Protein AF-A0A1W1XER4-F1 (afdb_monomer_lite)

Foldseek 3Di:
DDDDDLLNQLLVLLVQLLVLLVQLVVCLVVVHDPVSNVVSVVSNVVSVVSNVVSVVPDDVVQCPPPVSVVSVVVSVVSSVVSVVSSVVSVVSVVVVVVVVVVVVVVVVVVVVVVVVVVVVVVVPPPDD

Radius of gyration: 25.89 Å; chains: 1; bounding box: 70×25×76 Å

Sequence (128 aa):
MTSVDPLESLAGVIQELRRAVQTLQDGAEQDAEAWEMDRALRHCREAFSRLEDAVRAMDPAIARQAENRRRVWRLLEDLQGGYAACVAQCQAASRRVAGRMAVVRQGKSASAQYQKVARLKGHGSGGA

Secondary structure (DSSP, 8-state):
-----HHHHHHHHHHHHHHHHHHHHHHHHTT--HHHHHHHHHHHHHHHHHHHHHHHTS-HHHHHSHHHHHHHHHHHHHHHHHHHHHHHHHHHHHHHHHHHHHHHHHHHHHHHHHHHHHHHHHTSS---

Organism: NCBI:txid1121390

Structure (mmCIF, N/CA/C/O backbone):
data_AF-A0A1W1XER4-F1
#
_entry.id   AF-A0A1W1XER4-F1
#
loop_
_atom_site.group_PDB
_atom_site.id
_atom_site.type_sym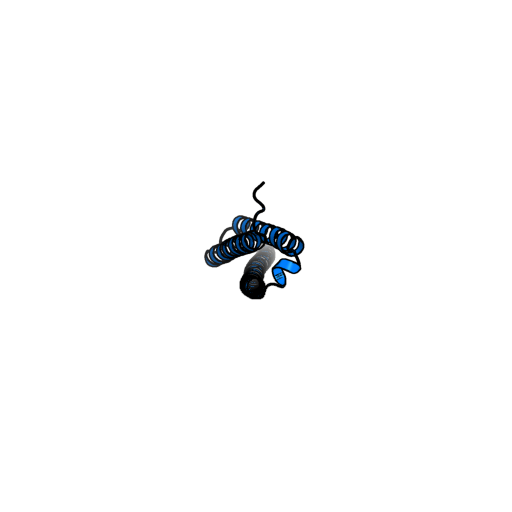bol
_atom_site.label_atom_id
_atom_site.label_alt_id
_atom_site.label_comp_id
_atom_site.label_asym_id
_atom_site.label_entity_id
_atom_site.label_seq_id
_atom_site.pdbx_PDB_ins_code
_atom_site.Cartn_x
_atom_site.Cartn_y
_atom_site.Cartn_z
_atom_site.occupancy
_atom_site.B_iso_or_equiv
_atom_site.auth_seq_id
_atom_site.auth_comp_id
_atom_site.auth_asym_id
_atom_site.auth_atom_id
_atom_site.pdbx_PDB_model_num
ATOM 1 N N . MET A 1 1 ? 10.658 17.520 -26.131 1.00 38.84 1 MET A N 1
ATOM 2 C CA . MET A 1 1 ? 9.795 16.664 -25.290 1.00 38.84 1 MET A CA 1
ATOM 3 C C . MET A 1 1 ? 10.700 15.650 -24.618 1.00 38.84 1 MET A C 1
ATOM 5 O O . MET A 1 1 ? 11.256 14.806 -25.304 1.00 38.84 1 MET A O 1
ATOM 9 N N . THR A 1 2 ? 10.970 15.811 -23.326 1.00 46.28 2 THR A N 1
ATOM 10 C CA . THR A 1 2 ? 11.790 14.875 -22.549 1.00 46.28 2 THR A CA 1
ATOM 11 C C . THR A 1 2 ? 10.977 13.607 -22.324 1.00 46.28 2 THR A C 1
ATOM 13 O O . THR A 1 2 ? 10.014 13.625 -21.562 1.00 46.28 2 THR A O 1
ATOM 16 N N . SER A 1 3 ? 11.314 12.531 -23.037 1.00 55.59 3 SER A N 1
ATOM 17 C CA . SER A 1 3 ? 10.779 11.201 -22.746 1.00 55.59 3 SER A CA 1
A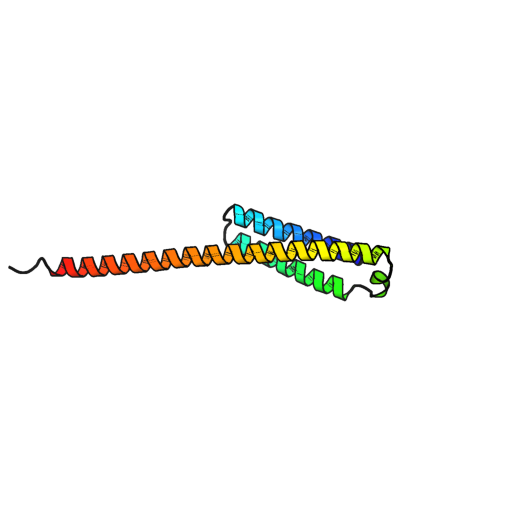TOM 18 C C . SER A 1 3 ? 11.204 10.846 -21.325 1.00 55.59 3 SER A C 1
ATOM 20 O O . SER A 1 3 ? 12.391 10.650 -21.078 1.00 55.59 3 SER A O 1
ATOM 22 N N . VAL A 1 4 ? 10.262 10.847 -20.381 1.00 64.50 4 VAL A N 1
ATOM 23 C CA . VAL A 1 4 ? 10.520 10.361 -19.023 1.00 64.50 4 VAL A CA 1
ATOM 24 C C . VAL A 1 4 ? 10.866 8.883 -19.144 1.00 64.50 4 VAL A C 1
ATOM 26 O O . VAL A 1 4 ? 10.132 8.131 -19.785 1.00 64.50 4 VAL A O 1
ATOM 29 N N . ASP A 1 5 ? 12.007 8.485 -18.587 1.00 77.62 5 ASP A N 1
ATOM 30 C CA . ASP A 1 5 ? 12.432 7.091 -18.598 1.00 77.62 5 ASP A CA 1
ATOM 31 C C . ASP A 1 5 ? 11.376 6.231 -17.865 1.00 77.62 5 ASP A C 1
ATOM 33 O O . ASP A 1 5 ? 11.028 6.538 -16.718 1.00 77.62 5 ASP A O 1
ATOM 37 N N . PRO A 1 6 ? 10.823 5.179 -18.498 1.00 75.31 6 PRO A N 1
ATOM 38 C CA . PRO A 1 6 ? 9.766 4.367 -17.897 1.00 75.31 6 PRO A CA 1
ATOM 39 C C . PRO A 1 6 ? 10.164 3.721 -16.562 1.00 75.31 6 PRO A C 1
ATOM 41 O O . PRO A 1 6 ? 9.306 3.502 -15.707 1.00 75.31 6 PRO A O 1
ATOM 44 N N . LEU A 1 7 ? 11.454 3.435 -16.349 1.00 78.12 7 LEU A N 1
ATOM 45 C CA . LEU A 1 7 ? 11.954 2.865 -15.096 1.00 78.12 7 LEU A CA 1
ATOM 46 C C . LEU A 1 7 ? 12.064 3.925 -14.002 1.00 78.12 7 LEU A C 1
ATOM 48 O O . LEU A 1 7 ? 11.770 3.621 -12.848 1.00 78.12 7 LEU A O 1
ATOM 52 N N . GLU A 1 8 ? 12.444 5.156 -14.347 1.00 82.12 8 GLU A N 1
ATOM 53 C CA . GLU A 1 8 ? 12.395 6.291 -13.413 1.00 82.12 8 GLU A CA 1
ATOM 54 C C . GLU A 1 8 ? 10.952 6.612 -13.009 1.00 82.12 8 GLU A C 1
ATOM 56 O O . GLU A 1 8 ? 10.672 6.836 -11.831 1.00 82.12 8 GLU A O 1
ATOM 61 N N . SER A 1 9 ? 10.010 6.547 -13.957 1.00 82.25 9 SER A N 1
ATOM 62 C CA . SER A 1 9 ? 8.582 6.692 -13.661 1.00 82.25 9 SER A CA 1
ATOM 63 C C . SER A 1 9 ? 8.090 5.595 -12.707 1.00 82.25 9 SER A C 1
ATOM 65 O O . SER A 1 9 ? 7.478 5.906 -11.684 1.00 82.25 9 SER A O 1
ATOM 67 N N . LEU A 1 10 ? 8.433 4.327 -12.971 1.00 81.56 10 LEU A N 1
ATOM 68 C CA . LEU A 1 10 ? 8.087 3.201 -12.097 1.00 81.56 10 LEU A CA 1
ATOM 69 C C . LEU A 1 10 ? 8.685 3.358 -10.690 1.00 81.56 10 LEU A C 1
ATOM 71 O O . LEU A 1 10 ? 7.991 3.179 -9.689 1.00 81.56 10 LEU A O 1
ATOM 75 N N . ALA A 1 11 ? 9.969 3.713 -10.606 1.00 83.94 11 ALA A N 1
ATOM 76 C CA . ALA A 1 11 ? 10.660 3.923 -9.339 1.00 83.94 11 ALA A CA 1
ATOM 77 C C . ALA A 1 11 ? 10.037 5.073 -8.533 1.00 83.94 11 ALA A C 1
ATOM 79 O O . ALA A 1 11 ? 9.852 4.940 -7.321 1.00 83.94 11 ALA A O 1
ATOM 80 N N . GLY A 1 12 ? 9.665 6.169 -9.201 1.00 85.12 12 GLY A N 1
ATOM 81 C CA . GLY A 1 12 ? 8.968 7.297 -8.588 1.00 85.12 12 GLY A CA 1
ATOM 82 C C . GLY A 1 12 ? 7.636 6.883 -7.966 1.00 85.12 12 GLY A C 1
ATOM 83 O O . GLY A 1 12 ? 7.397 7.157 -6.791 1.00 85.12 12 GLY A O 1
ATOM 84 N N . VAL A 1 13 ? 6.807 6.143 -8.706 1.00 83.31 13 VAL A N 1
ATOM 85 C CA . VAL A 1 13 ? 5.509 5.668 -8.200 1.00 83.31 13 VAL A CA 1
ATOM 86 C C . VAL A 1 13 ? 5.674 4.700 -7.022 1.00 83.31 13 VAL A C 1
ATOM 88 O O . VAL A 1 13 ? 4.932 4.781 -6.043 1.00 83.31 13 VAL A O 1
ATOM 91 N N . ILE A 1 14 ? 6.677 3.818 -7.054 1.00 83.19 14 ILE A N 1
ATOM 92 C CA . ILE A 1 14 ? 6.965 2.912 -5.929 1.00 83.19 14 ILE A CA 1
ATOM 93 C C . ILE A 1 14 ? 7.391 3.694 -4.680 1.00 83.19 14 ILE A C 1
ATOM 95 O O . ILE A 1 14 ? 6.985 3.350 -3.568 1.00 83.19 14 ILE A O 1
ATOM 99 N N . GLN A 1 15 ? 8.166 4.769 -4.836 1.00 84.94 15 GLN A N 1
ATOM 100 C CA . GLN A 1 15 ? 8.523 5.653 -3.723 1.00 84.94 15 GLN A CA 1
ATOM 101 C C . GLN A 1 15 ? 7.309 6.409 -3.165 1.00 84.94 15 GLN A C 1
ATOM 103 O O . GLN A 1 15 ? 7.167 6.506 -1.944 1.00 84.94 15 GLN A O 1
ATOM 108 N N . GLU A 1 16 ? 6.411 6.904 -4.022 1.00 84.69 16 GLU A N 1
ATOM 109 C CA . GLU A 1 16 ? 5.140 7.505 -3.588 1.00 84.69 16 GLU A CA 1
ATOM 110 C C . GLU A 1 16 ? 4.308 6.508 -2.773 1.00 84.69 16 GLU A C 1
ATOM 112 O O . GLU A 1 16 ? 3.833 6.840 -1.684 1.00 84.69 16 GLU A O 1
ATOM 117 N N . LEU A 1 17 ? 4.200 5.266 -3.253 1.00 82.06 17 LEU A N 1
ATOM 118 C CA . LEU A 1 17 ? 3.468 4.210 -2.565 1.00 82.06 17 LEU A CA 1
ATOM 119 C C . LEU A 1 17 ? 4.092 3.879 -1.203 1.00 82.06 17 LEU A C 1
ATOM 121 O O . LEU A 1 17 ? 3.368 3.791 -0.214 1.00 82.06 17 LEU A O 1
ATOM 125 N N . ARG A 1 18 ? 5.425 3.757 -1.114 1.00 82.25 18 ARG A N 1
ATOM 126 C CA . ARG A 1 18 ? 6.124 3.537 0.168 1.00 82.25 18 ARG A CA 1
ATOM 127 C C . ARG A 1 18 ? 5.802 4.630 1.178 1.00 82.25 18 ARG A C 1
ATOM 129 O O . ARG A 1 18 ? 5.492 4.320 2.323 1.00 82.25 18 ARG A O 1
ATOM 136 N N . ARG A 1 19 ? 5.841 5.897 0.760 1.00 83.75 19 ARG A N 1
ATOM 137 C CA . ARG A 1 19 ? 5.518 7.030 1.641 1.00 83.75 19 ARG A CA 1
ATOM 138 C C . ARG A 1 19 ? 4.070 6.981 2.112 1.00 83.75 19 ARG A C 1
ATOM 140 O O . ARG A 1 19 ? 3.826 7.154 3.299 1.00 83.75 19 ARG A O 1
ATOM 147 N N . ALA A 1 20 ? 3.128 6.706 1.212 1.00 81.50 20 ALA A N 1
ATOM 148 C CA . ALA A 1 20 ? 1.715 6.608 1.566 1.00 81.50 20 ALA A CA 1
ATOM 149 C C . ALA A 1 20 ? 1.444 5.452 2.550 1.00 81.50 20 ALA A C 1
ATOM 151 O O . ALA A 1 20 ? 0.690 5.624 3.508 1.00 81.50 20 ALA A O 1
ATOM 152 N N . VAL A 1 21 ? 2.109 4.306 2.367 1.00 80.44 21 VAL A N 1
ATOM 153 C CA . VAL A 1 21 ? 2.040 3.167 3.296 1.00 80.44 21 VAL A CA 1
ATOM 154 C C . VAL A 1 21 ? 2.668 3.504 4.646 1.00 80.44 21 VAL A C 1
ATOM 156 O O . VAL A 1 21 ? 2.072 3.190 5.672 1.00 80.44 21 VAL A O 1
ATOM 159 N N . GLN A 1 22 ? 3.811 4.193 4.667 1.00 82.62 22 GLN A N 1
ATOM 160 C CA . GLN A 1 22 ? 4.419 4.654 5.916 1.00 82.62 22 GLN A CA 1
ATOM 161 C C . GLN A 1 22 ? 3.475 5.600 6.667 1.00 82.62 22 GLN A C 1
ATOM 163 O O . GLN A 1 22 ? 3.244 5.413 7.852 1.00 82.62 22 GLN A O 1
ATOM 168 N N . THR A 1 23 ? 2.834 6.548 5.976 1.00 82.44 23 THR A N 1
ATOM 169 C CA . THR A 1 23 ? 1.828 7.429 6.593 1.00 82.44 23 THR A CA 1
ATOM 170 C C . THR A 1 23 ? 0.641 6.647 7.163 1.00 82.44 23 THR A C 1
ATOM 172 O O . THR A 1 23 ? 0.137 6.995 8.229 1.00 82.44 23 THR A O 1
ATOM 175 N N . LEU A 1 24 ? 0.196 5.576 6.494 1.00 78.12 24 LEU A N 1
ATOM 176 C CA . LEU A 1 24 ? -0.841 4.693 7.039 1.00 78.12 24 LEU A CA 1
ATOM 177 C C . LEU A 1 24 ? -0.380 3.954 8.293 1.00 78.12 24 LEU A C 1
ATOM 179 O O . LEU A 1 24 ? -1.192 3.750 9.195 1.00 78.12 24 LEU A O 1
ATOM 183 N N . GLN A 1 25 ? 0.882 3.529 8.334 1.00 77.56 25 GLN A N 1
ATOM 184 C CA . GLN A 1 25 ? 1.463 2.856 9.487 1.00 77.56 25 GLN A CA 1
ATOM 185 C C . GLN A 1 25 ? 1.609 3.823 10.665 1.00 77.56 25 GLN A C 1
ATOM 187 O O . GLN A 1 25 ? 1.079 3.549 11.737 1.00 77.56 25 GLN A O 1
ATOM 192 N N . ASP A 1 26 ? 2.222 4.984 10.446 1.00 81.81 26 ASP A N 1
ATOM 193 C CA . ASP A 1 26 ? 2.424 6.002 11.479 1.00 81.81 26 ASP A CA 1
ATOM 194 C C . ASP A 1 26 ? 1.075 6.473 12.037 1.00 81.81 26 ASP A C 1
ATOM 196 O O . ASP A 1 26 ? 0.858 6.488 13.249 1.00 81.81 26 ASP A O 1
ATOM 200 N N . GLY A 1 27 ? 0.117 6.773 11.152 1.00 78.75 27 GLY A N 1
ATOM 201 C CA . GLY A 1 27 ? -1.235 7.149 11.556 1.00 78.75 27 GLY A CA 1
ATOM 202 C C . GLY A 1 27 ? -1.952 6.019 12.293 1.00 78.75 27 GLY A C 1
ATOM 203 O O . GLY A 1 27 ? -2.723 6.252 13.219 1.00 78.75 27 GLY A O 1
ATOM 204 N N . ALA A 1 28 ? -1.682 4.764 11.950 1.00 72.12 28 ALA A N 1
ATOM 205 C CA . ALA A 1 28 ? -2.250 3.657 12.687 1.00 72.12 28 ALA A CA 1
ATOM 206 C C . ALA A 1 28 ? -1.649 3.467 14.077 1.00 72.12 28 ALA A C 1
ATOM 208 O O . ALA A 1 28 ? -2.411 3.203 15.006 1.00 72.12 28 ALA A O 1
ATOM 209 N N . GLU A 1 29 ? -0.335 3.588 14.223 1.00 76.75 29 GLU A N 1
ATOM 210 C CA . GLU A 1 29 ? 0.355 3.507 15.512 1.00 76.75 29 GLU A CA 1
ATOM 211 C C . GLU A 1 29 ? -0.070 4.649 16.445 1.00 76.75 29 GLU A C 1
ATOM 213 O O . GLU A 1 29 ? -0.236 4.436 17.645 1.00 76.75 29 GLU A O 1
ATOM 218 N N . GLN A 1 30 ? -0.337 5.831 15.886 1.00 80.19 30 GLN A N 1
ATOM 219 C CA . GLN A 1 30 ? -0.756 7.028 16.624 1.00 80.19 30 GLN A CA 1
ATOM 220 C C . GLN A 1 30 ? -2.275 7.127 16.844 1.00 80.19 30 GLN A C 1
ATOM 222 O O . GLN A 1 30 ? -2.751 8.115 17.393 1.00 80.19 30 GLN A O 1
ATOM 227 N N . ASP A 1 31 ? -3.038 6.111 16.426 1.00 71.94 31 ASP A N 1
ATOM 228 C CA . ASP A 1 31 ? -4.508 6.094 16.472 1.00 71.94 31 ASP A CA 1
ATOM 229 C C . ASP A 1 31 ? -5.141 7.346 15.821 1.00 71.94 31 ASP A C 1
ATOM 231 O O . ASP A 1 31 ? -6.137 7.886 16.306 1.00 71.94 31 ASP A O 1
ATOM 235 N N . ALA A 1 32 ? -4.534 7.780 14.710 1.00 75.81 32 ALA A N 1
ATOM 236 C CA . ALA A 1 32 ? -4.903 8.943 13.916 1.00 75.81 32 ALA A CA 1
ATOM 237 C C . ALA A 1 32 ? -6.377 8.932 13.505 1.00 75.81 32 ALA A C 1
ATOM 239 O O . ALA A 1 32 ? -7.043 7.888 13.431 1.00 75.81 32 ALA A O 1
ATOM 240 N N . GLU A 1 33 ? -6.896 10.122 13.212 1.00 76.06 33 GLU A N 1
ATOM 241 C CA . GLU A 1 33 ? -8.308 10.276 12.918 1.00 76.06 33 GLU A CA 1
ATOM 242 C C . GLU A 1 33 ? -8.699 9.529 11.635 1.00 76.06 33 GLU A C 1
ATOM 244 O O . GLU A 1 33 ? -7.927 9.379 10.684 1.00 76.06 33 GLU A O 1
ATOM 249 N N . ALA A 1 34 ? -9.950 9.061 11.581 1.00 72.69 34 ALA A N 1
ATOM 250 C CA . ALA A 1 34 ? -10.431 8.240 10.470 1.00 72.69 34 ALA A CA 1
ATOM 251 C C . ALA A 1 34 ? -10.279 8.932 9.099 1.00 72.69 34 ALA A C 1
ATOM 253 O O . ALA A 1 34 ? -10.075 8.253 8.094 1.00 72.69 34 ALA A O 1
ATOM 254 N N . TRP A 1 35 ? -10.345 10.268 9.052 1.00 73.75 35 TRP A N 1
ATOM 255 C CA . TRP A 1 35 ? -10.161 11.036 7.818 1.00 73.75 35 TRP A CA 1
ATOM 256 C C . TRP A 1 35 ? -8.700 11.074 7.345 1.00 73.75 35 TRP A C 1
ATOM 258 O O . TRP A 1 35 ? -8.461 11.109 6.137 1.00 73.75 35 TRP A O 1
ATOM 268 N N . GLU A 1 36 ? -7.726 11.024 8.258 1.00 75.00 36 GLU A N 1
ATOM 269 C CA . GLU A 1 36 ? -6.298 10.955 7.920 1.00 75.00 36 GLU A CA 1
ATOM 270 C C . GLU A 1 36 ? -5.967 9.593 7.319 1.00 75.00 36 GLU A C 1
ATOM 272 O O . GLU A 1 36 ? -5.326 9.508 6.268 1.00 75.00 36 GLU A O 1
ATOM 277 N N . MET A 1 37 ? -6.502 8.529 7.926 1.00 75.12 37 MET A N 1
ATOM 278 C CA . MET A 1 37 ? -6.387 7.176 7.387 1.00 75.12 37 MET A CA 1
ATOM 279 C C . MET A 1 37 ? -7.058 7.058 6.010 1.00 75.12 37 MET A C 1
ATOM 281 O O . MET A 1 37 ? -6.465 6.507 5.086 1.00 75.12 37 MET A O 1
ATOM 285 N N . ASP A 1 38 ? -8.258 7.619 5.829 1.00 77.81 38 ASP A N 1
ATOM 286 C CA . ASP A 1 38 ? -8.966 7.630 4.539 1.00 77.81 38 ASP A CA 1
ATOM 287 C C . ASP A 1 38 ? -8.203 8.418 3.458 1.00 77.81 38 ASP A C 1
ATOM 289 O O . ASP A 1 38 ? -8.106 7.995 2.302 1.00 77.81 38 ASP A O 1
ATOM 293 N N . ARG A 1 39 ? -7.584 9.547 3.823 1.00 80.44 39 ARG A N 1
ATOM 294 C CA . ARG A 1 39 ? -6.714 10.309 2.916 1.00 80.44 39 ARG A CA 1
ATOM 295 C C . ARG A 1 39 ? -5.493 9.497 2.487 1.00 80.44 39 ARG A C 1
ATOM 297 O O . ARG A 1 39 ? -5.200 9.435 1.294 1.00 80.44 39 ARG A O 1
ATOM 304 N N . ALA A 1 40 ? -4.809 8.854 3.428 1.00 79.81 40 ALA A N 1
ATOM 305 C CA . ALA A 1 40 ? -3.634 8.046 3.124 1.00 79.81 40 ALA A CA 1
ATOM 306 C C . ALA A 1 40 ? -3.991 6.789 2.296 1.00 79.81 40 ALA A C 1
ATOM 308 O O . ALA A 1 40 ? -3.247 6.419 1.385 1.00 79.81 40 ALA A O 1
ATOM 309 N N . LEU A 1 41 ? -5.177 6.200 2.506 1.00 79.69 41 LEU A N 1
ATOM 310 C CA . LEU A 1 41 ? -5.713 5.122 1.664 1.00 79.69 41 LEU A CA 1
ATOM 311 C C . LEU A 1 41 ? -6.004 5.586 0.232 1.00 79.69 41 LEU A C 1
ATOM 313 O O . LEU A 1 41 ? -5.658 4.881 -0.719 1.00 79.69 41 LEU A O 1
ATOM 317 N N . ARG A 1 42 ? -6.602 6.773 0.053 1.00 83.00 42 ARG A N 1
ATOM 318 C CA . ARG A 1 42 ? -6.807 7.366 -1.281 1.00 83.00 42 ARG A CA 1
ATOM 319 C C . ARG A 1 42 ? -5.487 7.557 -2.018 1.00 83.00 42 ARG A C 1
ATOM 321 O O . ARG A 1 42 ? -5.379 7.132 -3.164 1.00 83.00 42 ARG A O 1
ATOM 328 N N . HIS A 1 43 ? -4.474 8.097 -1.343 1.00 83.00 43 HIS A N 1
ATOM 329 C CA . HIS A 1 43 ? -3.142 8.266 -1.929 1.00 83.00 43 HIS A CA 1
ATOM 330 C C . HIS A 1 43 ? -2.513 6.922 -2.326 1.00 83.00 43 HIS A C 1
ATOM 332 O O . HIS A 1 43 ? -1.947 6.812 -3.411 1.00 83.00 43 HIS A O 1
ATOM 338 N N . CYS A 1 44 ? -2.659 5.876 -1.503 1.00 82.06 44 CYS A N 1
ATOM 339 C CA . CYS A 1 44 ? -2.212 4.531 -1.878 1.00 82.06 44 CYS A CA 1
ATOM 340 C C . CYS A 1 44 ? -2.923 4.034 -3.144 1.00 82.06 44 CYS A C 1
ATOM 342 O O . CYS A 1 44 ? -2.277 3.514 -4.049 1.00 82.06 44 CYS A O 1
ATOM 344 N N . ARG A 1 45 ? -4.247 4.211 -3.233 1.00 82.06 45 ARG A N 1
ATOM 345 C CA . ARG A 1 45 ? -5.041 3.792 -4.397 1.00 82.06 45 ARG A CA 1
ATOM 346 C C . ARG A 1 45 ? -4.635 4.532 -5.673 1.00 82.06 45 ARG A C 1
ATOM 348 O O . ARG A 1 45 ? -4.517 3.904 -6.721 1.00 82.06 45 ARG A O 1
ATOM 355 N N . GLU A 1 46 ? -4.404 5.838 -5.586 1.00 85.44 46 GLU A N 1
ATOM 356 C CA . GLU A 1 46 ? -3.911 6.642 -6.709 1.00 85.44 46 GLU A CA 1
ATOM 357 C C . GLU A 1 46 ? -2.517 6.190 -7.157 1.00 85.44 46 GLU A C 1
ATOM 359 O O . GLU A 1 46 ? -2.294 6.002 -8.353 1.00 85.44 46 GLU A O 1
ATOM 364 N N . ALA A 1 47 ? -1.605 5.939 -6.213 1.00 83.69 47 ALA A N 1
ATOM 365 C CA . ALA A 1 47 ? -0.274 5.419 -6.515 1.00 83.69 47 ALA A CA 1
ATOM 366 C C . ALA A 1 47 ? -0.340 4.038 -7.192 1.00 83.69 47 ALA A C 1
ATOM 368 O O . ALA A 1 47 ? 0.354 3.812 -8.180 1.00 83.69 47 ALA A O 1
ATOM 369 N N . PHE A 1 48 ? -1.222 3.136 -6.743 1.00 80.88 48 PHE A N 1
ATOM 370 C CA . PHE A 1 48 ? -1.446 1.851 -7.417 1.00 80.88 48 PHE A CA 1
ATOM 371 C C . PHE A 1 48 ? -1.985 2.009 -8.844 1.00 80.88 48 PHE A C 1
ATOM 373 O O . PHE A 1 48 ? -1.532 1.298 -9.735 1.00 80.88 48 PHE A O 1
ATOM 380 N N . SER A 1 49 ? -2.904 2.949 -9.083 1.00 83.38 49 SER A N 1
ATOM 381 C CA . SER A 1 49 ? -3.406 3.219 -10.438 1.00 83.38 49 SER A CA 1
ATOM 382 C C . SER A 1 49 ? -2.284 3.701 -11.360 1.00 83.38 49 SER A C 1
ATOM 384 O O . SER A 1 49 ? -2.109 3.169 -12.451 1.00 83.38 49 SER A O 1
ATOM 386 N N . ARG A 1 50 ? -1.467 4.657 -10.896 1.00 83.69 50 ARG A N 1
ATOM 387 C CA . ARG A 1 50 ? -0.305 5.151 -11.657 1.00 83.69 50 ARG A CA 1
ATOM 388 C C . ARG A 1 50 ? 0.718 4.055 -11.920 1.00 83.69 50 ARG A C 1
ATOM 390 O O . ARG A 1 50 ? 1.385 4.065 -12.948 1.00 83.69 50 ARG A O 1
ATOM 397 N N . LEU A 1 51 ? 0.857 3.120 -10.986 1.00 81.38 51 LEU A N 1
ATOM 398 C CA . LEU A 1 51 ? 1.765 1.994 -11.123 1.00 81.38 51 LEU A CA 1
AT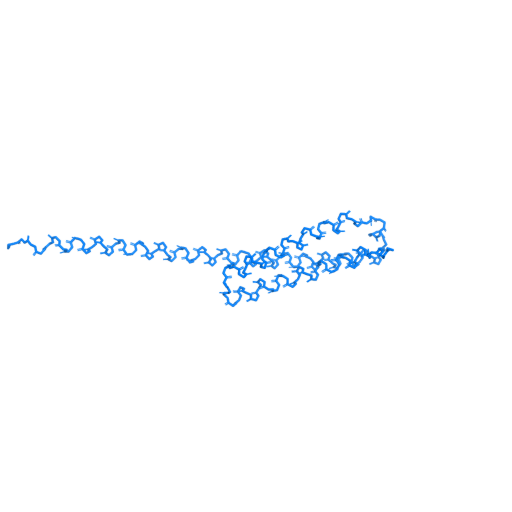OM 399 C C . LEU A 1 51 ? 1.292 1.034 -12.210 1.00 81.38 51 LEU A C 1
ATOM 401 O O . LEU A 1 51 ? 2.097 0.590 -13.022 1.00 81.38 51 LEU A O 1
ATOM 405 N N . GLU A 1 52 ? -0.005 0.731 -12.238 1.00 80.88 52 GLU A N 1
ATOM 406 C CA . GLU A 1 52 ? -0.614 -0.079 -13.290 1.00 80.88 52 GLU A CA 1
ATOM 407 C C . GLU A 1 52 ? -0.403 0.565 -14.665 1.00 80.88 52 GLU A C 1
ATOM 409 O O . GLU A 1 52 ? 0.015 -0.116 -15.605 1.00 80.88 52 GLU A O 1
ATOM 414 N N . ASP A 1 53 ? -0.595 1.882 -14.762 1.00 82.38 53 ASP A N 1
ATOM 415 C CA . ASP A 1 53 ? -0.344 2.643 -15.987 1.00 82.38 53 ASP A CA 1
ATOM 416 C C . ASP A 1 53 ? 1.138 2.609 -16.390 1.00 82.38 53 ASP A C 1
ATOM 418 O O . ASP A 1 53 ? 1.452 2.347 -17.551 1.00 82.38 53 ASP A O 1
ATOM 422 N N . ALA A 1 54 ? 2.063 2.797 -15.442 1.00 80.19 54 ALA A N 1
ATOM 423 C CA . ALA A 1 54 ? 3.505 2.751 -15.694 1.00 80.19 54 ALA A CA 1
ATOM 424 C C . ALA A 1 54 ? 3.977 1.360 -16.148 1.00 80.19 54 ALA A C 1
ATOM 426 O O . ALA A 1 54 ? 4.804 1.247 -17.052 1.00 80.19 54 ALA A O 1
ATOM 427 N N . VAL A 1 55 ? 3.431 0.293 -15.558 1.00 77.94 55 VAL A N 1
ATOM 428 C CA . VAL A 1 55 ? 3.716 -1.089 -15.968 1.00 77.94 55 VAL A CA 1
ATOM 429 C C . VAL A 1 55 ? 3.147 -1.372 -17.359 1.00 77.94 55 VAL A C 1
ATOM 431 O O . VAL A 1 55 ? 3.833 -1.982 -18.175 1.00 77.94 55 VAL A O 1
ATOM 434 N N . ARG A 1 56 ? 1.928 -0.908 -17.668 1.00 78.50 56 ARG A N 1
ATOM 435 C CA . ARG A 1 56 ? 1.319 -1.062 -19.003 1.00 78.50 56 ARG A CA 1
ATOM 436 C C . ARG A 1 56 ? 2.056 -0.285 -20.088 1.00 78.50 56 ARG A C 1
ATOM 438 O O . ARG A 1 56 ? 2.156 -0.768 -21.211 1.00 78.50 56 ARG A O 1
ATOM 445 N N . ALA A 1 57 ? 2.554 0.903 -19.757 1.00 77.88 57 ALA A N 1
ATOM 446 C CA . ALA A 1 57 ? 3.325 1.746 -20.664 1.00 77.88 57 ALA A CA 1
ATOM 447 C C . ALA A 1 57 ? 4.767 1.250 -20.870 1.00 77.88 57 ALA A C 1
ATOM 449 O O . ALA A 1 57 ? 5.476 1.763 -21.736 1.00 77.88 57 ALA A O 1
ATOM 450 N N . MET A 1 58 ? 5.219 0.269 -20.083 1.00 77.19 58 MET A N 1
ATOM 451 C CA . MET A 1 58 ? 6.572 -0.258 -20.173 1.00 77.19 58 MET A CA 1
ATOM 452 C C . MET A 1 58 ? 6.759 -1.076 -21.449 1.00 77.19 58 MET A C 1
ATOM 454 O O . MET A 1 58 ? 6.125 -2.113 -21.639 1.00 77.19 58 MET A O 1
ATOM 458 N N . ASP A 1 59 ? 7.684 -0.638 -22.302 1.00 77.38 59 ASP A N 1
ATOM 459 C CA . ASP A 1 59 ? 8.046 -1.384 -23.503 1.00 77.38 59 ASP A CA 1
ATOM 460 C C . ASP A 1 59 ? 8.664 -2.748 -23.111 1.00 77.38 59 ASP A C 1
ATOM 462 O O . ASP A 1 59 ? 9.677 -2.793 -22.395 1.00 77.38 59 ASP A O 1
ATOM 466 N N . PRO A 1 60 ? 8.114 -3.879 -23.594 1.00 70.94 60 PRO A N 1
ATOM 467 C CA . PRO A 1 60 ? 8.676 -5.207 -23.363 1.00 70.94 60 PRO A CA 1
ATOM 468 C C . PRO A 1 60 ? 10.152 -5.338 -23.771 1.00 70.94 60 PRO A C 1
ATOM 470 O O . PRO A 1 60 ? 10.865 -6.177 -23.220 1.00 70.94 60 PRO A O 1
ATOM 473 N N . ALA A 1 61 ? 10.634 -4.536 -24.724 1.00 67.88 61 ALA A N 1
ATOM 474 C CA . ALA A 1 61 ? 12.031 -4.500 -25.141 1.00 67.88 61 ALA A CA 1
ATOM 475 C C . ALA A 1 61 ? 12.955 -3.909 -24.061 1.00 67.88 61 ALA A C 1
ATOM 477 O O . ALA A 1 61 ? 14.059 -4.422 -23.863 1.00 67.88 61 ALA A O 1
ATOM 478 N N . ILE A 1 62 ? 12.492 -2.910 -23.300 1.00 71.44 62 ILE A N 1
ATOM 479 C CA . ILE A 1 62 ? 13.228 -2.338 -22.158 1.00 71.44 62 ILE A CA 1
ATOM 480 C C . ILE A 1 62 ? 13.372 -3.394 -21.059 1.00 71.44 62 ILE A C 1
ATOM 482 O O . ILE A 1 62 ? 14.465 -3.580 -20.523 1.00 71.44 62 ILE A O 1
ATOM 486 N N . ALA A 1 63 ? 12.307 -4.154 -20.786 1.00 65.12 63 ALA A N 1
ATOM 487 C CA . ALA A 1 63 ? 12.308 -5.231 -19.794 1.00 65.12 63 ALA A CA 1
ATOM 488 C C . ALA A 1 63 ? 13.198 -6.436 -20.176 1.00 65.12 63 ALA A C 1
ATOM 490 O O . ALA A 1 63 ? 13.593 -7.215 -19.306 1.00 65.12 63 ALA A O 1
ATOM 491 N N . ARG A 1 64 ? 13.540 -6.602 -21.465 1.00 70.25 64 ARG A N 1
ATOM 492 C CA . ARG A 1 64 ? 14.407 -7.690 -21.959 1.00 70.25 64 ARG A CA 1
ATOM 493 C C . ARG A 1 64 ? 15.899 -7.435 -21.743 1.00 70.25 64 ARG A C 1
ATOM 495 O O . ARG A 1 64 ? 16.666 -8.398 -21.735 1.00 70.25 64 ARG A O 1
ATOM 502 N N . GLN A 1 65 ? 16.327 -6.188 -21.537 1.00 82.19 65 GLN A N 1
ATOM 503 C CA . GLN A 1 65 ? 17.719 -5.906 -21.177 1.00 82.19 65 GLN A CA 1
ATOM 504 C C . GLN A 1 65 ? 18.024 -6.444 -19.773 1.00 82.19 65 GLN A C 1
ATOM 506 O O . GLN A 1 65 ? 17.282 -6.201 -18.825 1.00 82.19 65 GLN A O 1
ATOM 511 N N . ALA A 1 66 ? 19.129 -7.179 -19.617 1.00 78.12 66 ALA A N 1
ATOM 512 C CA . ALA A 1 66 ? 19.431 -7.910 -18.381 1.00 78.12 66 ALA A CA 1
ATOM 513 C C . ALA A 1 66 ? 19.589 -7.009 -17.138 1.00 78.12 66 ALA A C 1
ATOM 515 O O . ALA A 1 66 ? 19.298 -7.441 -16.020 1.00 78.12 66 ALA A O 1
ATOM 516 N N . GLU A 1 67 ? 20.059 -5.775 -17.320 1.00 81.25 67 GLU A N 1
ATOM 517 C CA . GLU A 1 67 ? 20.182 -4.777 -16.254 1.00 81.25 67 GLU A CA 1
ATOM 518 C C . GLU A 1 67 ? 18.814 -4.221 -15.845 1.00 81.25 67 GLU A C 1
ATOM 520 O O . GLU A 1 67 ? 18.443 -4.290 -14.671 1.00 81.25 67 GLU A O 1
ATOM 525 N N . ASN A 1 68 ? 18.012 -3.797 -16.821 1.00 78.75 68 ASN A N 1
ATOM 526 C CA . ASN A 1 68 ? 16.651 -3.316 -16.592 1.00 78.75 68 ASN A CA 1
ATOM 527 C C . ASN A 1 68 ? 15.767 -4.398 -15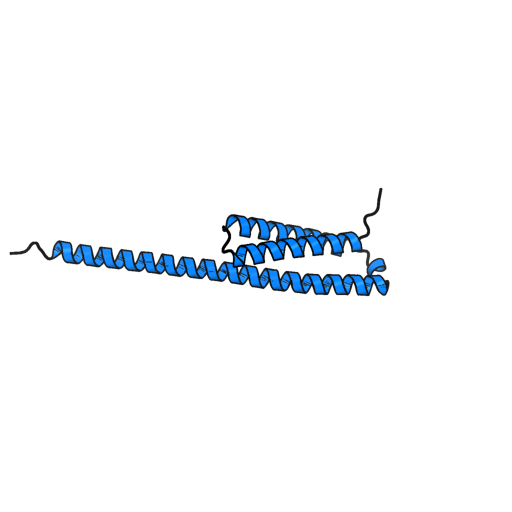.982 1.00 78.75 68 ASN A C 1
ATOM 529 O O . ASN A 1 68 ? 15.022 -4.118 -15.053 1.00 78.75 68 ASN A O 1
ATOM 533 N N . ARG A 1 69 ? 15.912 -5.656 -16.407 1.00 77.38 69 ARG A N 1
ATOM 534 C CA . ARG A 1 69 ? 15.204 -6.791 -15.806 1.00 77.38 69 ARG A CA 1
ATOM 535 C C . ARG A 1 69 ? 15.513 -6.930 -14.318 1.00 77.38 69 ARG A C 1
ATOM 537 O O . ARG A 1 69 ? 14.604 -7.133 -13.523 1.00 77.38 69 ARG A O 1
ATOM 544 N N . ARG A 1 70 ? 16.787 -6.798 -13.927 1.00 83.31 70 ARG A N 1
ATOM 545 C CA . ARG A 1 70 ? 17.185 -6.809 -12.508 1.00 83.31 70 ARG A CA 1
ATOM 546 C C . ARG A 1 70 ? 16.617 -5.611 -11.752 1.00 83.31 70 ARG A C 1
ATOM 548 O O . ARG A 1 70 ? 16.223 -5.765 -10.600 1.00 83.31 70 ARG A O 1
ATOM 555 N N . ARG A 1 71 ? 16.573 -4.436 -12.385 1.00 82.00 71 ARG A N 1
ATOM 556 C CA . ARG A 1 71 ? 16.013 -3.215 -11.792 1.00 82.00 71 ARG A CA 1
ATOM 557 C C . ARG A 1 71 ? 14.501 -3.337 -11.587 1.00 82.00 71 ARG A C 1
ATOM 559 O O . ARG A 1 71 ? 14.036 -3.115 -10.477 1.00 82.00 71 ARG A O 1
ATOM 566 N N . VAL A 1 72 ? 13.764 -3.781 -12.604 1.00 80.19 72 VAL A N 1
ATOM 567 C CA . VAL A 1 72 ? 12.323 -4.071 -12.531 1.00 80.19 72 VAL A CA 1
ATOM 568 C C . VAL A 1 72 ? 12.039 -5.128 -11.470 1.00 80.19 72 VAL A C 1
ATOM 570 O O . VAL A 1 72 ? 11.135 -4.935 -10.671 1.00 80.19 72 VAL A O 1
ATOM 573 N N . TRP A 1 73 ? 12.828 -6.204 -11.399 1.00 81.62 73 TRP A N 1
ATOM 574 C CA . TRP A 1 73 ? 12.627 -7.241 -10.384 1.00 81.62 73 TRP A CA 1
ATOM 575 C C . TRP A 1 73 ? 12.746 -6.698 -8.955 1.00 81.62 73 TRP A C 1
ATOM 577 O O . TRP A 1 73 ? 11.848 -6.918 -8.151 1.00 81.62 73 TRP A O 1
ATOM 587 N N . ARG A 1 74 ? 13.787 -5.907 -8.659 1.00 83.94 74 ARG A N 1
ATOM 588 C CA . ARG A 1 74 ? 13.916 -5.246 -7.346 1.00 83.94 74 ARG A CA 1
ATOM 589 C C . ARG A 1 74 ? 12.746 -4.311 -7.050 1.00 83.94 74 ARG A C 1
ATOM 591 O O . ARG A 1 74 ? 12.257 -4.276 -5.929 1.00 83.94 74 ARG A O 1
ATOM 598 N N . LEU A 1 75 ? 12.295 -3.565 -8.056 1.00 81.44 75 LEU A N 1
ATOM 599 C CA . LEU A 1 75 ? 11.145 -2.670 -7.934 1.00 81.44 75 LEU A CA 1
ATOM 600 C C . LEU A 1 75 ? 9.848 -3.451 -7.649 1.00 81.44 75 LEU A C 1
ATOM 602 O O . LEU A 1 75 ? 9.040 -3.012 -6.836 1.00 81.44 75 LEU A O 1
ATOM 606 N N . LEU A 1 76 ? 9.671 -4.631 -8.247 1.00 78.94 76 LEU A N 1
ATOM 607 C CA . LEU A 1 76 ? 8.543 -5.525 -7.970 1.00 78.94 76 LEU A CA 1
ATOM 608 C C . LEU A 1 76 ? 8.621 -6.165 -6.575 1.00 78.94 76 LEU A C 1
ATOM 610 O O . LEU A 1 76 ? 7.593 -6.276 -5.913 1.00 78.94 76 LEU A O 1
ATOM 614 N N . GLU A 1 77 ? 9.809 -6.549 -6.105 1.00 81.81 77 GLU A N 1
ATOM 615 C CA . GLU A 1 77 ? 10.006 -7.037 -4.731 1.00 81.81 77 GLU A CA 1
ATOM 616 C C . GLU A 1 77 ? 9.675 -5.947 -3.701 1.00 81.81 77 GLU A C 1
ATOM 618 O O . GLU A 1 77 ? 8.912 -6.188 -2.761 1.00 81.81 77 GLU A O 1
ATOM 623 N N . ASP A 1 78 ? 10.174 -4.725 -3.915 1.00 78.75 78 ASP A N 1
ATOM 624 C CA . ASP A 1 78 ? 9.850 -3.561 -3.083 1.00 78.75 78 ASP A CA 1
ATOM 625 C C . ASP A 1 78 ? 8.340 -3.274 -3.084 1.00 78.75 78 ASP A C 1
ATOM 627 O O . ASP A 1 78 ? 7.742 -3.017 -2.034 1.00 78.75 78 ASP A O 1
ATOM 631 N N . LEU A 1 79 ? 7.703 -3.357 -4.256 1.00 77.94 79 LEU A N 1
ATOM 632 C CA . LEU A 1 79 ? 6.261 -3.199 -4.405 1.00 77.94 79 LEU A CA 1
ATOM 633 C C . LEU A 1 79 ? 5.486 -4.264 -3.624 1.00 77.94 79 LEU A C 1
ATOM 635 O O . LEU A 1 79 ? 4.517 -3.937 -2.938 1.00 77.94 79 LEU A O 1
ATOM 639 N N . GLN A 1 80 ? 5.893 -5.529 -3.724 1.00 78.56 80 GLN A N 1
ATOM 640 C CA . GLN A 1 80 ? 5.246 -6.632 -3.021 1.00 78.56 80 GLN A CA 1
ATOM 641 C C . GLN A 1 80 ? 5.333 -6.440 -1.502 1.00 78.56 80 GLN A C 1
ATOM 643 O O . GLN A 1 80 ? 4.338 -6.647 -0.801 1.00 78.56 80 GLN A O 1
ATOM 648 N N . GLY A 1 81 ? 6.483 -5.978 -1.000 1.00 77.00 81 GLY A N 1
ATOM 649 C CA . GLY A 1 81 ? 6.650 -5.596 0.402 1.00 77.00 81 GLY A CA 1
ATOM 650 C C . GLY A 1 81 ? 5.702 -4.466 0.815 1.00 77.00 81 GLY A C 1
ATOM 651 O O . GLY A 1 81 ? 4.993 -4.586 1.817 1.00 77.00 81 GLY A O 1
ATOM 652 N N . GLY A 1 82 ? 5.622 -3.401 0.010 1.00 75.12 82 GLY A N 1
ATOM 653 C CA . GLY A 1 82 ? 4.707 -2.278 0.248 1.00 75.12 82 GLY A CA 1
ATOM 654 C C . GLY A 1 82 ? 3.228 -2.684 0.229 1.00 75.12 82 GLY A C 1
ATOM 655 O O . GLY A 1 82 ? 2.455 -2.259 1.088 1.00 75.12 82 GLY A O 1
ATOM 656 N N . TYR A 1 83 ? 2.832 -3.555 -0.702 1.00 73.56 83 TYR A N 1
ATOM 657 C CA . TYR A 1 83 ? 1.473 -4.095 -0.781 1.00 73.56 83 TYR A CA 1
ATOM 658 C C . TYR A 1 83 ? 1.120 -4.931 0.455 1.00 73.56 83 TYR A C 1
ATOM 660 O O . TYR A 1 83 ? 0.063 -4.722 1.052 1.00 73.56 83 TYR A O 1
ATOM 668 N N . ALA A 1 84 ? 2.007 -5.835 0.882 1.00 77.31 84 ALA A N 1
ATOM 669 C CA . ALA A 1 84 ? 1.788 -6.656 2.072 1.00 77.31 84 ALA A CA 1
ATOM 670 C C . ALA A 1 84 ? 1.616 -5.798 3.338 1.00 77.31 84 ALA A C 1
ATOM 672 O O . ALA A 1 84 ? 0.690 -6.034 4.118 1.00 77.31 84 ALA A O 1
ATOM 673 N N . ALA A 1 85 ? 2.451 -4.766 3.504 1.00 75.00 85 ALA A N 1
ATOM 674 C CA . ALA A 1 85 ? 2.336 -3.811 4.604 1.00 75.00 85 ALA A CA 1
ATOM 675 C C . ALA A 1 85 ? 1.004 -3.040 4.558 1.00 75.00 85 ALA A C 1
ATOM 677 O O . ALA A 1 85 ? 0.298 -2.959 5.564 1.00 75.00 85 ALA A O 1
ATOM 678 N N . CYS A 1 86 ? 0.600 -2.554 3.379 1.00 74.19 86 CYS A N 1
ATOM 679 C CA . CYS A 1 86 ? -0.679 -1.866 3.189 1.00 74.19 86 CYS A CA 1
ATOM 680 C C . CYS A 1 86 ? -1.881 -2.751 3.569 1.00 74.19 86 CYS A C 1
ATOM 682 O O . CYS A 1 86 ? -2.772 -2.321 4.307 1.00 74.19 86 CYS A O 1
ATOM 684 N N . VAL A 1 87 ? -1.893 -4.012 3.122 1.00 77.81 87 VAL A N 1
ATOM 685 C CA . VAL A 1 87 ? -2.956 -4.977 3.449 1.00 77.81 87 VAL A CA 1
ATOM 686 C C . VAL A 1 87 ? -3.009 -5.249 4.950 1.00 77.81 87 VAL A C 1
ATOM 688 O O . VAL A 1 87 ? -4.092 -5.191 5.539 1.00 77.81 87 VAL A O 1
ATOM 691 N N . ALA A 1 88 ? -1.861 -5.503 5.583 1.00 77.81 88 ALA A N 1
ATOM 692 C CA . ALA A 1 88 ? -1.786 -5.703 7.029 1.00 77.81 88 ALA A CA 1
ATOM 693 C C . ALA A 1 88 ? -2.358 -4.493 7.784 1.00 77.81 88 ALA A C 1
ATOM 695 O O . ALA A 1 88 ? -3.140 -4.650 8.728 1.00 77.81 88 ALA A O 1
ATOM 696 N N . GLN A 1 89 ? -2.057 -3.284 7.308 1.00 73.44 89 GLN A N 1
ATOM 697 C CA . GLN A 1 89 ? -2.512 -2.052 7.932 1.00 73.44 89 GLN A CA 1
ATOM 698 C C . GLN A 1 89 ? -4.022 -1.823 7.785 1.00 73.44 89 GLN A C 1
ATOM 700 O O . GLN A 1 89 ? -4.700 -1.462 8.755 1.00 73.44 89 GLN A O 1
ATOM 705 N N . CYS A 1 90 ? -4.579 -2.101 6.604 1.00 72.19 90 CYS A N 1
ATOM 706 C CA . CYS A 1 90 ? -6.023 -2.061 6.363 1.00 72.19 90 CYS A CA 1
ATOM 707 C C . CYS A 1 90 ? -6.771 -3.066 7.251 1.00 72.19 90 CYS A C 1
ATOM 709 O O . CYS A 1 90 ? -7.833 -2.758 7.804 1.00 72.19 90 CYS A O 1
ATOM 711 N N . GLN A 1 91 ? -6.211 -4.266 7.430 1.00 79.06 91 GLN A N 1
ATOM 712 C CA . GLN A 1 91 ? -6.777 -5.284 8.314 1.00 79.06 91 GLN A CA 1
ATOM 713 C C . GLN A 1 91 ? -6.729 -4.844 9.781 1.00 79.06 91 GLN A C 1
ATOM 715 O O . GLN A 1 91 ? -7.724 -4.993 10.493 1.00 79.06 91 GLN A O 1
ATOM 720 N N . ALA A 1 92 ? -5.615 -4.266 10.237 1.00 73.44 92 ALA A N 1
ATOM 721 C CA . ALA A 1 92 ? -5.478 -3.747 11.596 1.00 73.44 92 ALA A CA 1
ATOM 722 C C . ALA A 1 92 ? -6.470 -2.606 11.882 1.00 73.44 92 ALA A C 1
ATOM 724 O O . ALA A 1 92 ? -7.151 -2.615 12.910 1.00 73.44 92 ALA A O 1
ATOM 725 N N . ALA A 1 93 ? -6.617 -1.656 10.953 1.00 72.12 93 ALA A N 1
ATOM 726 C CA . ALA A 1 93 ? -7.618 -0.594 11.044 1.00 72.12 93 ALA A CA 1
ATOM 727 C C . ALA A 1 93 ? -9.046 -1.166 11.117 1.00 72.12 93 ALA A C 1
ATOM 729 O O . ALA A 1 93 ? -9.811 -0.820 12.018 1.00 72.12 93 ALA A O 1
ATOM 730 N N . SER A 1 94 ? -9.376 -2.119 10.241 1.00 73.94 94 SER A N 1
ATOM 731 C CA . SER A 1 94 ? -10.691 -2.776 10.220 1.00 73.94 94 SER A CA 1
ATOM 732 C C . SER A 1 94 ? -11.005 -3.503 11.533 1.00 73.94 94 SER A C 1
ATOM 734 O O . SER A 1 94 ? -12.118 -3.395 12.053 1.00 73.94 94 SER A O 1
ATOM 736 N N . ARG A 1 95 ? -10.020 -4.196 12.125 1.00 76.88 95 ARG A N 1
ATOM 737 C CA . ARG A 1 95 ? -10.168 -4.858 13.435 1.00 76.88 95 ARG A CA 1
ATOM 738 C C . ARG A 1 95 ? -10.437 -3.858 14.558 1.00 76.88 95 ARG A C 1
ATOM 740 O O . ARG A 1 95 ? -11.300 -4.119 15.394 1.00 76.88 95 ARG A O 1
ATOM 747 N N . ARG A 1 96 ? -9.754 -2.707 14.567 1.00 72.81 96 ARG A N 1
ATOM 748 C CA . ARG A 1 96 ? -9.998 -1.642 15.557 1.00 72.81 96 ARG A CA 1
ATOM 749 C C . ARG A 1 96 ? -11.413 -1.086 15.453 1.00 72.81 96 ARG A C 1
ATOM 751 O O . ARG A 1 96 ? -12.092 -0.963 16.471 1.00 72.81 96 ARG A O 1
ATOM 758 N N . VAL A 1 97 ? -11.886 -0.814 14.236 1.00 73.00 97 VAL A N 1
ATOM 759 C CA . VAL A 1 97 ? -13.263 -0.350 14.006 1.00 73.00 97 VAL A CA 1
ATOM 760 C C . VAL A 1 97 ? -14.275 -1.396 14.480 1.00 73.00 97 VAL A C 1
ATOM 762 O O . VAL A 1 97 ? -15.195 -1.056 15.224 1.00 73.00 97 VAL A O 1
ATOM 765 N N . ALA A 1 98 ? -14.076 -2.672 14.139 1.00 72.12 98 ALA A N 1
ATOM 766 C CA . ALA A 1 98 ? -14.939 -3.759 14.602 1.00 72.12 98 ALA A CA 1
ATOM 767 C C . ALA A 1 98 ? -14.970 -3.867 16.140 1.00 72.12 98 ALA A C 1
ATOM 769 O O . ALA A 1 98 ? -16.047 -3.995 16.727 1.00 72.12 98 ALA A O 1
ATOM 770 N N . GLY A 1 99 ? -13.813 -3.738 16.799 1.00 69.50 99 GLY A N 1
ATOM 771 C CA . GLY A 1 99 ? -13.706 -3.707 18.260 1.00 69.50 99 GLY A CA 1
ATOM 772 C C . GLY A 1 99 ? -14.469 -2.536 18.883 1.00 69.50 99 GLY A C 1
ATOM 773 O O . GLY A 1 99 ? -15.289 -2.739 19.780 1.00 69.50 99 GLY A O 1
ATOM 774 N N . ARG A 1 100 ? -14.291 -1.316 18.357 1.00 74.50 100 ARG A N 1
ATOM 775 C CA . ARG A 1 100 ? -15.034 -0.125 18.813 1.00 74.50 100 ARG A CA 1
ATOM 776 C C . ARG A 1 100 ? -16.547 -0.301 18.629 1.00 74.50 100 ARG A C 1
ATOM 778 O O . ARG A 1 100 ? -17.314 0.018 19.536 1.00 74.50 100 ARG A O 1
ATOM 785 N N . MET A 1 101 ? -16.996 -0.872 17.509 1.00 71.81 101 MET A N 1
ATOM 786 C CA . MET A 1 101 ? -18.420 -1.162 17.286 1.00 71.81 101 MET A CA 1
ATOM 787 C C . MET A 1 101 ? -18.978 -2.213 18.254 1.00 71.81 101 MET A C 1
ATOM 789 O O . MET A 1 101 ? -20.127 -2.088 18.686 1.00 71.81 101 MET A O 1
ATOM 793 N N . ALA A 1 102 ? -18.190 -3.228 18.619 1.00 71.56 102 ALA A N 1
ATOM 794 C CA . ALA A 1 102 ? -18.587 -4.229 19.607 1.00 71.56 102 ALA A CA 1
ATOM 795 C C . ALA A 1 102 ? -18.778 -3.603 20.998 1.00 71.56 102 ALA A C 1
ATOM 797 O O . ALA A 1 102 ? -19.803 -3.847 21.638 1.00 71.56 102 ALA A O 1
ATOM 798 N N . VAL A 1 103 ? -17.862 -2.723 21.416 1.00 72.69 103 VAL A N 1
ATOM 799 C CA . VAL A 1 103 ? -17.968 -1.966 22.676 1.00 72.69 103 VAL A CA 1
ATOM 800 C C . VAL A 1 103 ? -19.205 -1.066 22.677 1.00 72.69 103 VAL A C 1
ATOM 802 O O . VAL A 1 103 ? -19.986 -1.088 23.626 1.00 72.69 103 VAL A O 1
ATOM 805 N N . VAL A 1 104 ? -19.458 -0.329 21.589 1.00 71.81 104 VAL A N 1
ATOM 806 C CA . VAL A 1 104 ? -20.660 0.517 21.464 1.00 71.81 104 VAL A CA 1
ATOM 807 C C . VAL A 1 104 ? -21.943 -0.320 21.519 1.00 71.81 104 VAL A C 1
ATOM 809 O O . VAL A 1 104 ? -22.913 0.083 22.166 1.00 71.81 104 VAL A O 1
ATOM 812 N N . ARG A 1 105 ? -21.975 -1.497 20.878 1.00 65.25 105 ARG A N 1
ATOM 813 C CA . ARG A 1 105 ? -23.120 -2.421 20.960 1.00 65.25 105 ARG A CA 1
ATOM 814 C C . ARG A 1 105 ? -23.342 -2.938 22.382 1.00 65.25 105 ARG A C 1
ATOM 816 O O . ARG A 1 105 ? -24.484 -2.936 22.839 1.00 65.25 105 ARG A O 1
ATOM 823 N N . GLN A 1 106 ? -22.282 -3.332 23.086 1.00 66.81 106 GLN A N 1
ATOM 824 C CA . GLN A 1 106 ? -22.376 -3.771 24.481 1.00 66.81 106 GLN A CA 1
ATOM 825 C C . GLN A 1 106 ? -22.845 -2.642 25.406 1.00 66.81 106 GLN A C 1
ATOM 827 O O . GLN A 1 106 ? -23.748 -2.861 26.208 1.00 66.81 106 GLN A O 1
ATOM 832 N N . GLY A 1 107 ? -22.327 -1.421 25.245 1.00 65.44 107 GLY A N 1
ATOM 833 C CA . GLY A 1 107 ? -22.763 -0.255 26.021 1.00 65.44 107 GLY A CA 1
ATOM 834 C C . GLY A 1 107 ? -24.243 0.080 25.811 1.00 65.44 107 GLY A C 1
ATOM 835 O O . GLY A 1 107 ? -24.970 0.319 26.776 1.00 65.44 107 GLY A O 1
ATOM 836 N N . LYS A 1 108 ? -24.733 0.011 24.565 1.00 66.56 108 LYS A N 1
ATOM 837 C CA . LYS A 1 108 ? -26.165 0.183 24.255 1.00 66.56 108 LYS A CA 1
ATOM 838 C C . LYS A 1 108 ? -27.028 -0.926 24.868 1.00 66.56 108 LYS A C 1
ATOM 840 O O . LYS A 1 108 ? -28.095 -0.632 25.399 1.00 66.56 108 LYS A O 1
ATOM 845 N N . SER A 1 109 ? -26.558 -2.175 24.845 1.00 68.00 109 SER A N 1
ATOM 846 C CA . SER A 1 109 ? -27.233 -3.313 25.488 1.00 68.00 109 SER A CA 1
ATOM 847 C C . SER A 1 109 ? -27.310 -3.155 27.010 1.00 68.00 109 SER A C 1
ATOM 849 O O . SER A 1 109 ? -28.379 -3.323 27.595 1.00 68.00 109 SER A O 1
ATOM 851 N N . ALA A 1 110 ? -26.197 -2.792 27.651 1.00 61.72 110 ALA A N 1
ATOM 852 C CA . ALA A 1 110 ? -26.136 -2.570 29.091 1.00 61.72 110 ALA A CA 1
ATOM 853 C C . ALA A 1 110 ? -27.057 -1.414 29.509 1.00 61.72 110 ALA A C 1
ATOM 855 O O . ALA A 1 110 ? -27.851 -1.552 30.436 1.00 61.72 110 ALA A O 1
ATOM 856 N N . SER A 1 111 ? -27.035 -0.299 28.773 1.00 65.19 111 SER A N 1
ATOM 857 C CA . SER A 1 111 ? -27.912 0.850 29.031 1.00 65.19 111 SER A CA 1
ATOM 858 C C . SER A 1 111 ? -29.403 0.500 28.871 1.00 65.19 111 SER A C 1
ATOM 860 O O . SER A 1 111 ? -30.224 0.872 29.713 1.00 65.19 111 SER A O 1
ATOM 862 N N . ALA A 1 112 ? -29.758 -0.307 27.864 1.00 66.25 112 ALA A N 1
ATOM 863 C CA . ALA A 1 112 ? -31.119 -0.816 27.689 1.00 66.25 112 ALA A CA 1
ATOM 864 C C . ALA A 1 112 ? -31.555 -1.756 28.833 1.00 66.25 112 ALA A C 1
ATOM 866 O O . ALA A 1 112 ? -32.701 -1.693 29.287 1.00 66.25 112 ALA A O 1
ATOM 867 N N . GLN A 1 113 ? -30.650 -2.597 29.347 1.00 64.94 113 GLN A N 1
ATOM 868 C CA . GLN A 1 113 ? -30.911 -3.428 30.528 1.00 64.94 113 GLN A CA 1
ATOM 869 C C . GLN A 1 113 ? -31.118 -2.583 31.791 1.00 64.94 113 GLN A C 1
ATOM 871 O O . GLN A 1 113 ? -32.079 -2.828 32.524 1.00 64.94 113 GLN A O 1
ATOM 876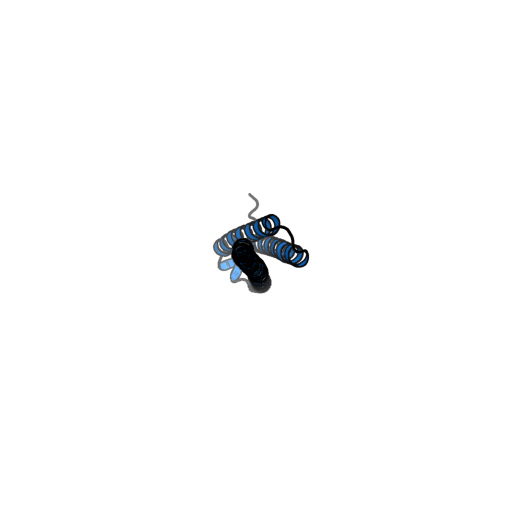 N N . TYR A 1 114 ? -30.298 -1.553 32.021 1.00 66.00 114 TYR A N 1
ATOM 877 C CA . TYR A 1 114 ? -30.482 -0.637 33.151 1.00 66.00 114 TYR A CA 1
ATOM 878 C C . TYR A 1 114 ? -31.823 0.104 33.083 1.00 66.00 114 TYR A C 1
ATOM 880 O O . TYR A 1 114 ? -32.524 0.175 34.092 1.00 66.00 114 TYR A O 1
ATOM 888 N N . GLN A 1 115 ? -32.242 0.578 31.903 1.00 67.38 115 GLN A N 1
ATOM 889 C CA . GLN A 1 115 ? -33.567 1.190 31.730 1.00 67.38 115 GLN A CA 1
ATOM 890 C C . GLN A 1 115 ? -34.712 0.211 32.023 1.00 67.38 115 GLN A C 1
ATOM 892 O O . GLN A 1 115 ? -35.718 0.598 32.623 1.00 67.38 115 GLN A O 1
ATOM 897 N N . LYS A 1 116 ? -34.567 -1.064 31.642 1.00 70.31 116 LYS A N 1
ATOM 898 C CA . LYS A 1 116 ? -35.571 -2.099 31.921 1.00 70.31 116 LYS A CA 1
ATOM 899 C C . LYS A 1 116 ? -35.691 -2.381 33.424 1.00 70.31 116 LYS A C 1
ATOM 901 O O . LYS A 1 116 ? -36.803 -2.439 33.940 1.00 70.31 116 LYS A O 1
ATOM 906 N N . VAL A 1 117 ? -34.568 -2.486 34.138 1.00 71.56 117 VAL A N 1
ATOM 907 C CA . VAL A 1 117 ? -34.548 -2.677 35.602 1.00 71.56 117 VAL A CA 1
ATOM 908 C C . VAL A 1 117 ? -35.084 -1.445 36.340 1.00 71.56 117 VAL A C 1
ATOM 910 O O . VAL A 1 117 ? -35.850 -1.592 37.290 1.00 71.56 117 VAL A O 1
ATOM 913 N N . ALA A 1 118 ? -34.748 -0.233 35.889 1.00 67.06 118 ALA A N 1
ATOM 914 C CA . ALA A 1 118 ? -35.262 1.008 36.469 1.00 67.06 118 ALA A CA 1
ATOM 915 C C . ALA A 1 118 ? -36.791 1.126 36.332 1.00 67.06 118 ALA A C 1
ATOM 917 O O . ALA A 1 118 ? -37.464 1.501 37.290 1.00 67.06 118 ALA A O 1
ATOM 918 N N . 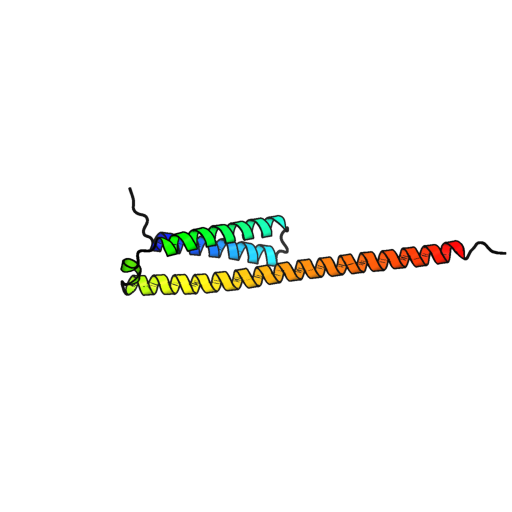ARG A 1 119 ? -37.361 0.734 35.182 1.00 67.44 119 ARG A N 1
ATOM 919 C CA . ARG A 1 119 ? -38.822 0.687 34.984 1.00 67.44 119 ARG A CA 1
ATOM 920 C C . ARG A 1 119 ? -39.514 -0.329 35.895 1.00 67.44 119 ARG A C 1
ATOM 922 O O . ARG A 1 119 ? -40.573 -0.027 36.432 1.00 67.44 119 ARG A O 1
ATOM 929 N N . LEU A 1 120 ? -38.903 -1.495 36.112 1.00 66.94 120 LEU A N 1
ATOM 930 C CA . LEU A 1 120 ? -39.440 -2.524 37.012 1.00 66.94 120 LEU A CA 1
ATOM 931 C C . LEU A 1 120 ? -39.377 -2.101 38.489 1.00 66.94 120 LEU A C 1
ATOM 933 O O . LEU A 1 120 ? -40.318 -2.355 39.232 1.00 66.94 120 LEU A O 1
ATOM 937 N N . LYS A 1 121 ? -38.315 -1.400 38.912 1.00 60.31 121 LYS A N 1
ATOM 938 C CA . LYS A 1 121 ? -38.214 -0.849 40.276 1.00 60.31 121 LYS A CA 1
ATOM 939 C C . LYS A 1 121 ? -39.134 0.356 40.511 1.00 60.31 121 LYS A C 1
ATOM 941 O O . LYS A 1 121 ? -39.664 0.495 41.606 1.00 60.31 121 LYS A O 1
ATOM 946 N N . GLY A 1 122 ? -39.375 1.189 39.497 1.00 56.22 122 GLY A N 1
ATOM 947 C CA . GLY A 1 122 ? -40.280 2.343 39.596 1.00 56.22 122 GLY A CA 1
ATOM 948 C C . GLY A 1 122 ? -41.772 1.990 39.686 1.00 56.22 122 GLY A C 1
ATOM 949 O O . GLY A 1 122 ? -42.551 2.814 40.145 1.00 56.22 122 GLY A O 1
ATOM 950 N N . HIS A 1 123 ? -42.183 0.785 39.274 1.00 53.66 123 HIS A N 1
ATOM 951 C CA . HIS A 1 123 ? -43.569 0.298 39.405 1.00 53.66 123 HIS A CA 1
ATOM 952 C C . HIS A 1 123 ? -43.802 -0.580 40.650 1.00 53.66 123 HIS A C 1
ATOM 954 O O . HIS A 1 123 ? -44.935 -0.962 40.917 1.00 53.66 123 HIS A O 1
ATOM 960 N N . GLY A 1 124 ? -42.755 -0.891 41.425 1.00 49.88 124 GLY A N 1
ATOM 961 C CA . GLY A 1 124 ? -42.839 -1.751 42.613 1.00 49.88 124 GLY A CA 1
ATOM 962 C C . GLY A 1 124 ? -42.968 -1.022 43.956 1.00 49.88 124 GLY A C 1
ATOM 963 O O . GLY A 1 124 ? -42.994 -1.687 44.981 1.00 49.88 124 GLY A O 1
ATOM 964 N N . SER A 1 125 ? -43.024 0.317 43.978 1.00 50.25 125 SER A N 1
ATOM 965 C CA . SER A 1 125 ? -43.063 1.113 45.224 1.00 50.25 125 SER A CA 1
ATOM 966 C C . SER A 1 125 ? -44.376 1.882 45.439 1.00 50.25 125 SER A C 1
ATOM 968 O O . SER A 1 125 ? -44.404 2.852 46.193 1.00 50.25 125 SER A O 1
ATOM 970 N N . GLY A 1 126 ? -45.460 1.473 44.778 1.00 49.56 126 GLY A N 1
ATOM 971 C CA . GLY A 1 126 ? -46.794 2.051 44.954 1.00 49.56 126 GLY A CA 1
ATOM 972 C C . GLY A 1 126 ? -47.828 0.958 45.180 1.00 49.56 126 GLY A C 1
ATOM 973 O O . GLY A 1 126 ? -48.554 0.605 44.258 1.00 49.56 126 GLY A O 1
ATOM 974 N N . GLY A 1 127 ? -47.869 0.391 46.382 1.00 46.66 127 GLY A N 1
ATOM 975 C CA . GLY A 1 127 ? -48.830 -0.652 46.721 1.00 46.66 127 GLY A CA 1
ATOM 976 C C . GLY A 1 127 ? -48.739 -1.054 48.183 1.00 46.66 127 GLY A C 1
ATOM 977 O O . GLY A 1 127 ? -48.061 -2.029 48.470 1.00 46.66 127 GLY A O 1
ATOM 978 N N . ALA A 1 128 ? -49.417 -0.247 49.009 1.00 43.91 128 ALA A N 1
ATOM 979 C CA . ALA A 1 128 ? -50.035 -0.531 50.313 1.00 43.91 128 ALA A CA 1
ATOM 980 C C . ALA A 1 128 ? -49.236 -1.318 51.367 1.00 43.91 128 ALA A C 1
ATOM 982 O O . ALA A 1 128 ? -49.019 -2.535 51.192 1.00 43.91 128 ALA A O 1
#

pLDDT: mean 74.18, std 9.41, range [38.84, 85.44]